Protein AF-A0AA35QCI2-F1 (afdb_monomer)

Sequence (112 aa):
MTPAYRLANSQMGTGMAARQKAAVRGHITGGILFPNIIIAVSNDVNSVVAETKLRLKGDVEPVFITLEENVKMALKSARQRCSNTDRLQNSALSEFERKLKTLKEDIEALEL

InterPro domains:
  IPR056024 Domain of unknown function DUF7605 [PF24564] (1-34)

Foldseek 3Di:
DDDLQVVLVPADDPCSVVVSCVSQVVCQDPNDSHVPVVVVVVVVVVVVVVVVVVVVCVVVVVVVVVVVVVVVVVVVVVVVVVVVVVVVVVVVVVVVVVVVVVVVVVVVVVVD

pLDDT: mean 85.39, std 9.61, range [51.44, 96.94]

Solvent-accessible surface area (backbone atoms only — not comparable to full-atom values): 6275 Å² total; per-residue (Å²): 136,81,56,45,69,58,62,22,68,68,50,70,69,91,65,26,70,61,52,28,49,61,52,37,50,89,44,46,53,98,88,31,70,51,55,69,59,53,52,50,52,52,51,53,52,52,48,53,51,51,51,52,52,53,49,51,48,65,63,48,52,58,53,53,53,53,49,51,52,50,51,53,51,50,54,53,52,52,53,51,50,53,54,50,52,52,51,52,51,52,52,53,51,54,53,48,53,51,51,52,51,52,52,50,53,54,50,61,63,70,77,110

Radius of gyration: 42.79 Å; Cα contacts (8 Å, |Δi|>4): 25; chains: 1; bounding box: 80×21×116 Å

Organism: NCBI:txid1926264

Structure (mmCIF, N/CA/C/O backbone):
data_AF-A0AA35QCI2-F1
#
_entry.id   AF-A0AA35QCI2-F1
#
loop_
_atom_site.group_PDB
_atom_site.id
_atom_site.type_symbol
_atom_site.label_atom_id
_atom_site.label_alt_id
_atom_site.label_comp_id
_atom_site.label_asym_id
_atom_site.label_entity_id
_atom_site.label_seq_id
_atom_site.pdbx_PDB_ins_code
_atom_site.Cartn_x
_atom_site.Cartn_y
_atom_site.Cartn_z
_atom_site.occupancy
_atom_site.B_iso_or_equiv
_atom_site.auth_seq_id
_atom_site.auth_comp_id
_atom_site.auth_asym_id
_atom_site.auth_atom_id
_atom_site.pdbx_PDB_model_num
ATOM 1 N N . MET A 1 1 ? 13.788 -1.834 -41.538 1.00 73.75 1 MET A N 1
ATOM 2 C CA . MET A 1 1 ? 14.878 -0.952 -41.062 1.00 73.75 1 MET A CA 1
ATOM 3 C C . MET A 1 1 ? 15.563 -1.629 -39.879 1.00 73.75 1 MET A C 1
ATOM 5 O O . MET A 1 1 ? 14.858 -2.046 -38.968 1.00 73.75 1 MET A O 1
ATOM 9 N N . THR A 1 2 ? 16.887 -1.809 -39.898 1.00 73.19 2 THR A N 1
ATOM 10 C CA . THR A 1 2 ? 17.619 -2.485 -38.807 1.00 73.19 2 THR A CA 1
ATOM 11 C C . THR A 1 2 ? 18.018 -1.469 -37.733 1.00 73.19 2 THR A C 1
ATOM 13 O O . THR A 1 2 ? 18.603 -0.446 -38.085 1.00 73.19 2 THR A O 1
ATOM 16 N N . PRO A 1 3 ? 17.739 -1.712 -36.438 1.00 77.94 3 PRO A N 1
ATOM 17 C CA . PRO A 1 3 ? 18.143 -0.800 -35.372 1.00 77.94 3 PRO A CA 1
ATOM 18 C C . PRO A 1 3 ? 19.663 -0.601 -35.312 1.00 77.94 3 PRO A C 1
ATOM 20 O O . PRO A 1 3 ? 20.420 -1.563 -35.455 1.00 77.94 3 PRO A O 1
ATOM 23 N N . ALA A 1 4 ? 20.112 0.623 -35.024 1.00 80.88 4 ALA A N 1
ATOM 24 C CA . ALA A 1 4 ? 21.535 0.973 -34.964 1.00 80.88 4 ALA A CA 1
ATOM 25 C C . ALA A 1 4 ? 22.347 0.099 -33.993 1.00 80.88 4 ALA A C 1
ATOM 27 O O . ALA A 1 4 ? 23.495 -0.233 -34.273 1.00 80.88 4 ALA A O 1
ATOM 28 N N . TYR A 1 5 ? 21.737 -0.356 -32.894 1.00 80.81 5 TYR A N 1
ATOM 29 C CA . TYR A 1 5 ? 22.380 -1.279 -31.955 1.00 80.81 5 TYR A CA 1
ATOM 30 C C . TYR A 1 5 ? 22.651 -2.656 -32.568 1.00 80.81 5 TYR A C 1
ATOM 32 O O . TYR A 1 5 ? 23.698 -3.242 -32.311 1.00 80.81 5 TYR A O 1
ATOM 40 N N . ARG A 1 6 ? 21.748 -3.162 -33.422 1.00 82.31 6 ARG A N 1
ATOM 41 C CA . ARG A 1 6 ? 21.969 -4.419 -34.150 1.00 82.31 6 ARG A CA 1
ATOM 42 C C . ARG A 1 6 ? 23.063 -4.249 -35.197 1.00 82.31 6 ARG A C 1
ATOM 44 O O . ARG A 1 6 ? 23.906 -5.127 -35.309 1.00 82.31 6 ARG A O 1
ATOM 51 N N . LEU A 1 7 ? 23.079 -3.113 -35.899 1.00 83.88 7 LEU A N 1
ATOM 52 C CA . LEU A 1 7 ? 24.119 -2.777 -36.882 1.00 83.88 7 LEU A CA 1
ATOM 53 C C . LEU A 1 7 ? 25.508 -2.629 -36.245 1.00 83.88 7 LEU A C 1
ATOM 55 O O . LEU A 1 7 ? 26.511 -3.024 -36.845 1.00 83.88 7 LEU A O 1
ATOM 59 N N . ALA A 1 8 ? 25.570 -2.086 -35.029 1.00 85.88 8 ALA A N 1
ATOM 60 C CA . ALA A 1 8 ? 26.785 -2.048 -34.228 1.00 85.88 8 ALA A CA 1
ATOM 61 C C . ALA A 1 8 ? 27.192 -3.462 -33.781 1.00 85.88 8 ALA A C 1
ATOM 63 O O . ALA A 1 8 ? 28.339 -3.862 -33.968 1.00 85.88 8 ALA A O 1
ATOM 64 N N . ASN A 1 9 ? 26.252 -4.256 -33.264 1.00 87.31 9 ASN A N 1
ATOM 65 C CA . ASN A 1 9 ? 26.530 -5.618 -32.806 1.00 87.31 9 ASN A CA 1
ATOM 66 C C . ASN A 1 9 ? 27.008 -6.554 -33.933 1.00 87.31 9 ASN A C 1
ATOM 68 O O . ASN A 1 9 ? 27.757 -7.487 -33.681 1.00 87.31 9 ASN A O 1
ATOM 72 N N . SER A 1 10 ? 26.616 -6.289 -35.182 1.00 88.94 10 SER A N 1
ATOM 73 C CA . SER A 1 10 ? 27.083 -7.040 -36.353 1.00 88.94 10 SER A CA 1
ATOM 74 C C . SER A 1 10 ? 28.479 -6.640 -36.858 1.00 88.94 10 SER A C 1
ATOM 76 O O . SER A 1 10 ? 28.959 -7.231 -37.820 1.00 88.94 10 SER A O 1
ATOM 78 N N . GLN A 1 11 ? 29.140 -5.635 -36.267 1.00 91.62 11 GLN A N 1
ATOM 79 C CA . GLN A 1 11 ? 30.513 -5.271 -36.641 1.00 91.62 11 GLN A CA 1
ATOM 80 C C . GLN A 1 11 ? 31.513 -6.299 -36.099 1.00 91.62 11 GLN A C 1
ATOM 82 O O . GLN A 1 11 ? 31.465 -6.640 -34.923 1.00 91.62 11 GLN A O 1
ATOM 87 N N . MET A 1 12 ? 32.466 -6.729 -36.928 1.00 91.12 12 MET A N 1
ATOM 88 C CA . MET A 1 12 ? 33.533 -7.666 -36.544 1.00 91.12 12 MET A CA 1
ATOM 89 C C . MET A 1 12 ? 34.905 -7.203 -37.060 1.00 91.12 12 MET A C 1
ATOM 91 O O . MET A 1 12 ? 34.986 -6.307 -37.905 1.00 91.12 12 MET A O 1
ATOM 95 N N . GLY A 1 13 ? 35.986 -7.801 -36.547 1.00 92.31 13 GLY A N 1
ATOM 96 C CA . GLY A 1 13 ? 37.371 -7.570 -36.987 1.00 92.31 13 GLY A CA 1
ATOM 97 C C . GLY A 1 13 ? 38.067 -6.348 -36.368 1.00 92.31 13 GLY A C 1
ATOM 98 O O . GLY A 1 13 ? 37.542 -5.670 -35.485 1.00 92.31 13 GLY A O 1
ATOM 99 N N . THR A 1 14 ? 39.276 -6.036 -36.836 1.00 91.50 14 THR A N 1
ATOM 100 C CA . THR A 1 14 ? 40.102 -4.940 -36.297 1.00 91.50 14 THR A CA 1
ATOM 101 C C . THR A 1 14 ? 39.402 -3.587 -36.452 1.00 91.50 14 THR A C 1
ATOM 103 O O . THR A 1 14 ? 38.816 -3.292 -37.498 1.00 91.50 14 THR A O 1
ATOM 106 N N . GLY A 1 15 ? 39.417 -2.758 -35.405 1.00 89.12 15 GLY A N 1
ATOM 107 C CA . GLY A 1 15 ? 38.701 -1.474 -35.386 1.00 89.12 15 GLY A CA 1
ATOM 108 C C . GLY A 1 15 ? 37.188 -1.581 -35.140 1.00 89.12 15 GLY A C 1
ATOM 109 O O . GLY A 1 15 ? 36.478 -0.586 -35.291 1.00 89.12 15 GLY A O 1
ATOM 110 N N . MET A 1 16 ? 36.686 -2.756 -34.737 1.00 92.31 16 MET A N 1
ATOM 111 C CA . MET A 1 16 ? 35.277 -2.995 -34.394 1.00 92.31 16 MET A CA 1
ATOM 112 C C . MET A 1 16 ? 34.714 -1.944 -33.431 1.00 92.31 16 MET A C 1
ATOM 114 O O . MET A 1 16 ? 33.668 -1.372 -33.715 1.00 92.31 16 MET A O 1
ATOM 118 N N . ALA A 1 17 ? 35.419 -1.637 -32.338 1.00 87.19 17 ALA A N 1
ATOM 119 C CA . ALA A 1 17 ? 34.938 -0.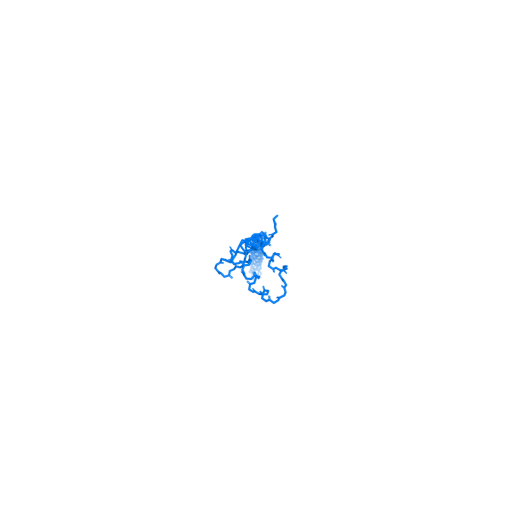693 -31.328 1.00 87.19 17 ALA A CA 1
ATOM 120 C C . ALA A 1 17 ? 34.686 0.717 -31.902 1.00 87.19 17 ALA A C 1
ATOM 122 O O . ALA A 1 17 ? 33.691 1.361 -31.572 1.00 87.19 17 ALA A O 1
ATOM 123 N N . ALA A 1 18 ? 35.548 1.186 -32.812 1.00 88.81 18 ALA A N 1
ATOM 124 C CA . ALA A 1 18 ? 35.375 2.478 -33.474 1.00 88.81 18 ALA A CA 1
ATOM 125 C C . ALA A 1 18 ? 34.159 2.473 -34.416 1.00 88.81 18 ALA A C 1
ATOM 127 O O . ALA A 1 18 ? 33.376 3.422 -34.409 1.00 88.81 18 ALA A O 1
ATOM 128 N N . ARG A 1 19 ? 33.955 1.382 -35.171 1.00 88.06 19 ARG A N 1
ATOM 129 C CA . ARG A 1 19 ? 32.789 1.210 -36.056 1.00 88.06 19 ARG A CA 1
ATOM 130 C C . ARG A 1 19 ? 31.481 1.081 -35.276 1.00 88.06 19 ARG A C 1
ATOM 132 O O . ARG A 1 19 ? 30.497 1.720 -35.633 1.00 88.06 19 ARG A O 1
ATOM 139 N N . GLN A 1 20 ? 31.487 0.326 -34.180 1.00 88.19 20 GLN A N 1
ATOM 140 C CA . GLN A 1 20 ? 30.366 0.217 -33.245 1.00 88.19 20 GLN A CA 1
ATOM 141 C C . GLN A 1 20 ? 29.984 1.583 -32.687 1.00 88.19 20 GLN A C 1
ATOM 143 O O . GLN A 1 20 ? 28.824 1.977 -32.772 1.00 88.19 20 GLN A O 1
ATOM 148 N N . LYS A 1 21 ? 30.971 2.338 -32.191 1.00 85.19 21 LYS A N 1
ATOM 149 C CA . LYS A 1 21 ? 30.770 3.685 -31.652 1.00 85.19 21 LYS A CA 1
ATOM 150 C C . LYS A 1 21 ? 30.250 4.655 -32.712 1.00 85.19 21 LYS A C 1
ATOM 152 O O . LYS A 1 21 ? 29.377 5.458 -32.405 1.00 85.19 21 LYS A O 1
ATOM 157 N N . ALA A 1 22 ? 30.742 4.574 -33.948 1.00 83.88 22 ALA A N 1
ATOM 158 C CA . ALA A 1 22 ? 30.259 5.391 -35.058 1.00 83.88 22 ALA A CA 1
ATOM 159 C C . ALA A 1 22 ? 28.799 5.071 -35.422 1.00 83.88 22 ALA A C 1
ATOM 161 O O . ALA A 1 22 ? 28.004 5.994 -35.579 1.00 83.88 22 ALA A O 1
ATOM 162 N N . ALA A 1 23 ? 28.433 3.785 -35.472 1.00 83.25 23 ALA A N 1
ATOM 163 C CA . ALA A 1 23 ? 27.078 3.333 -35.793 1.00 83.25 23 ALA A CA 1
ATOM 164 C C . ALA A 1 23 ? 26.024 3.814 -34.781 1.00 83.25 23 ALA A C 1
ATOM 166 O O . ALA A 1 23 ? 24.876 4.050 -35.147 1.00 83.25 23 ALA A O 1
ATOM 167 N N . VAL A 1 24 ? 26.410 3.992 -33.516 1.00 81.12 24 VAL A N 1
ATOM 168 C CA . VAL A 1 24 ? 25.501 4.429 -32.445 1.00 81.12 24 VAL A CA 1
ATOM 169 C C . VAL A 1 24 ? 25.650 5.902 -32.059 1.00 81.12 24 VAL A C 1
ATOM 171 O O . VAL A 1 24 ? 24.860 6.397 -31.261 1.00 81.12 24 VAL A O 1
ATOM 174 N N . ARG A 1 25 ? 26.623 6.632 -32.624 1.00 78.38 25 ARG A N 1
ATOM 175 C CA . ARG A 1 25 ? 26.961 8.013 -32.226 1.00 78.38 25 ARG A CA 1
ATOM 176 C C . ARG A 1 25 ? 25.773 8.974 -32.311 1.00 78.38 25 ARG A C 1
ATOM 178 O O . ARG A 1 25 ? 25.631 9.817 -31.436 1.00 78.38 25 ARG A O 1
ATOM 185 N N . GLY A 1 26 ? 24.919 8.826 -33.326 1.00 73.56 26 GLY A N 1
ATOM 186 C CA . GLY A 1 26 ? 23.705 9.638 -33.505 1.00 73.56 26 GLY A CA 1
ATOM 187 C C . GLY A 1 26 ? 22.541 9.267 -32.577 1.00 73.56 26 GLY A C 1
ATOM 188 O O . GLY A 1 26 ? 21.542 9.973 -32.547 1.00 73.56 26 GLY A O 1
ATOM 189 N N . HIS A 1 27 ? 22.668 8.174 -31.821 1.00 72.44 27 HIS A N 1
ATOM 190 C CA . HIS A 1 27 ? 21.666 7.693 -30.867 1.00 72.44 27 HIS A CA 1
ATOM 191 C C . HIS A 1 27 ? 22.076 7.921 -29.406 1.00 72.44 27 HIS A C 1
ATOM 193 O O . HIS A 1 27 ? 21.276 7.679 -28.506 1.00 72.44 27 HIS A O 1
ATOM 199 N N . ILE A 1 28 ? 23.297 8.415 -29.167 1.00 72.94 28 ILE A N 1
ATOM 200 C CA . ILE A 1 28 ? 23.756 8.805 -27.835 1.00 72.94 28 ILE A CA 1
ATOM 201 C C . ILE A 1 28 ? 23.277 10.227 -27.544 1.00 72.94 28 ILE A C 1
ATOM 203 O O . ILE A 1 28 ? 23.720 11.180 -28.183 1.00 72.94 28 ILE A O 1
ATOM 207 N N . THR A 1 29 ? 22.422 10.389 -26.539 1.00 71.56 29 THR A N 1
ATOM 208 C CA . THR A 1 29 ? 22.001 11.704 -26.033 1.00 71.56 29 THR A CA 1
ATOM 209 C C . THR A 1 29 ? 22.314 11.778 -24.545 1.00 71.56 29 THR A C 1
ATOM 211 O O . THR A 1 29 ? 21.934 10.887 -23.792 1.00 71.56 29 THR A O 1
ATOM 214 N N . GLY A 1 30 ? 23.066 12.796 -24.111 1.00 65.69 30 GLY A N 1
ATOM 215 C CA . GLY A 1 30 ? 23.421 12.964 -22.693 1.00 65.69 30 GLY A CA 1
ATOM 216 C C . GLY A 1 30 ? 24.206 11.791 -22.081 1.00 65.69 30 GLY A C 1
ATOM 217 O O . GLY A 1 30 ? 24.084 11.537 -20.891 1.00 65.69 30 GLY A O 1
ATOM 218 N N . GLY A 1 31 ? 24.969 11.040 -22.887 1.00 71.38 31 GLY A N 1
ATOM 219 C CA . GLY A 1 31 ? 25.705 9.845 -22.443 1.00 71.38 31 GLY A CA 1
ATOM 220 C C . GLY A 1 31 ? 24.897 8.540 -22.465 1.00 71.38 31 GLY A C 1
ATOM 221 O O . GLY A 1 31 ? 25.450 7.479 -22.188 1.00 71.38 31 GLY A O 1
ATOM 222 N N . ILE A 1 32 ? 23.619 8.591 -22.850 1.00 70.81 32 ILE A N 1
ATOM 223 C CA . ILE A 1 32 ? 22.717 7.438 -22.887 1.00 70.81 32 ILE A CA 1
ATOM 224 C C . ILE A 1 32 ? 22.527 6.973 -24.330 1.00 70.81 32 ILE A C 1
ATOM 226 O O . ILE A 1 32 ? 22.120 7.750 -25.186 1.00 70.81 32 ILE A O 1
ATOM 230 N N . LEU A 1 33 ? 22.785 5.687 -24.581 1.00 71.56 33 LEU A N 1
ATOM 231 C CA . LEU A 1 33 ? 22.754 5.062 -25.909 1.00 71.56 33 LEU A CA 1
ATOM 232 C C . LEU A 1 33 ? 21.335 4.886 -26.486 1.00 71.56 33 LEU A C 1
ATOM 234 O O . LEU A 1 33 ? 21.185 4.794 -27.701 1.00 71.56 33 LEU A O 1
ATOM 238 N N . PHE A 1 34 ? 20.308 4.839 -25.624 1.00 73.00 34 PHE A N 1
ATOM 239 C CA . PHE A 1 34 ? 18.895 4.659 -25.994 1.00 73.00 34 PHE A CA 1
ATOM 240 C C . PHE A 1 34 ? 17.952 5.421 -25.045 1.00 73.00 34 PHE A C 1
ATOM 242 O O . PHE A 1 34 ? 17.247 4.801 -24.244 1.00 73.00 34 PHE A O 1
ATOM 249 N N . PRO A 1 35 ? 17.914 6.761 -25.110 1.00 72.50 35 PRO A N 1
ATOM 250 C CA . PRO A 1 35 ? 17.125 7.577 -24.184 1.00 72.50 35 PRO A CA 1
ATOM 251 C C . PRO A 1 35 ? 15.639 7.193 -24.181 1.00 72.50 35 PRO A C 1
ATOM 253 O O . PRO A 1 35 ? 15.046 7.064 -23.117 1.00 72.50 35 PRO A O 1
ATOM 256 N N . ASN A 1 36 ? 15.061 6.889 -25.346 1.00 79.38 36 ASN A N 1
ATOM 257 C CA . ASN A 1 36 ? 13.648 6.510 -25.458 1.00 79.38 36 ASN A CA 1
ATOM 258 C C . ASN A 1 36 ? 13.317 5.197 -24.735 1.00 79.38 36 ASN A C 1
ATOM 260 O O . ASN A 1 36 ? 12.240 5.076 -24.162 1.00 79.38 36 ASN A O 1
ATOM 264 N N . ILE A 1 37 ? 14.239 4.225 -24.740 1.00 79.50 37 ILE A N 1
ATOM 265 C CA . ILE A 1 37 ? 14.038 2.947 -24.042 1.00 79.50 37 ILE A CA 1
ATOM 266 C C . ILE A 1 37 ? 14.100 3.176 -22.534 1.00 79.50 37 ILE A C 1
ATOM 268 O O . ILE A 1 37 ? 13.2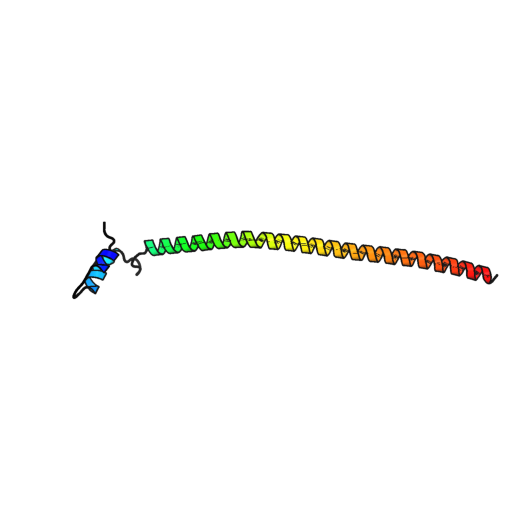51 2.674 -21.810 1.00 79.50 37 ILE A O 1
ATOM 272 N N . ILE A 1 38 ? 15.063 3.972 -22.060 1.00 83.38 38 ILE A N 1
ATOM 273 C CA . ILE A 1 38 ? 15.173 4.292 -20.631 1.00 83.38 38 ILE A CA 1
ATOM 274 C C . ILE A 1 38 ? 13.939 5.054 -20.145 1.00 83.38 38 ILE A C 1
ATOM 276 O O . ILE A 1 38 ? 13.415 4.743 -19.080 1.00 83.38 38 ILE A O 1
ATOM 280 N N . ILE A 1 39 ? 13.446 6.014 -20.930 1.00 84.06 39 ILE A N 1
ATOM 281 C CA . ILE A 1 39 ? 12.223 6.757 -20.606 1.00 84.06 39 ILE A CA 1
ATOM 282 C C . ILE A 1 39 ? 11.019 5.812 -20.542 1.00 84.06 39 ILE A C 1
ATOM 284 O O . ILE A 1 39 ? 10.268 5.873 -19.575 1.00 84.06 39 ILE A O 1
ATOM 288 N N . ALA A 1 40 ? 10.857 4.918 -21.522 1.00 85.50 40 ALA A N 1
ATOM 289 C CA . ALA A 1 40 ? 9.766 3.944 -21.525 1.00 85.50 40 ALA A CA 1
ATOM 290 C C . ALA A 1 40 ? 9.819 3.026 -20.295 1.00 85.50 40 ALA A C 1
ATOM 292 O O . ALA A 1 40 ? 8.837 2.923 -19.571 1.00 85.50 40 ALA A O 1
ATOM 293 N N . VAL A 1 41 ? 10.989 2.454 -19.993 1.00 87.06 41 VAL A N 1
ATOM 294 C CA . VAL A 1 41 ? 11.183 1.606 -18.807 1.00 87.06 41 VAL A CA 1
ATOM 295 C C . VAL A 1 41 ? 10.898 2.380 -17.519 1.00 87.06 41 VAL A C 1
ATOM 297 O O . VAL A 1 41 ? 10.230 1.866 -16.630 1.00 87.06 41 VAL A O 1
ATOM 300 N N . SER A 1 42 ? 11.369 3.624 -17.410 1.00 90.56 42 SER A N 1
ATOM 301 C CA . SER A 1 42 ? 11.105 4.476 -16.245 1.00 90.56 42 SER A CA 1
ATOM 302 C C . SER A 1 42 ? 9.609 4.746 -16.067 1.00 90.56 42 SER A C 1
ATOM 304 O O . SER A 1 42 ? 9.083 4.635 -14.961 1.00 90.56 42 SER A O 1
ATOM 306 N N . ASN A 1 43 ? 8.903 5.051 -17.156 1.00 92.88 43 ASN A N 1
ATOM 307 C CA . ASN A 1 43 ? 7.461 5.280 -17.132 1.00 92.88 43 ASN A CA 1
ATOM 308 C C . ASN A 1 43 ? 6.694 4.020 -16.717 1.00 92.88 43 ASN A C 1
ATOM 310 O O . ASN A 1 43 ? 5.816 4.113 -15.861 1.00 92.88 43 ASN A O 1
ATOM 314 N N . ASP A 1 44 ? 7.060 2.857 -17.256 1.00 94.38 44 ASP A N 1
ATOM 315 C CA . ASP A 1 44 ? 6.444 1.578 -16.898 1.00 94.38 44 ASP A CA 1
ATOM 316 C C . ASP A 1 44 ? 6.654 1.264 -15.413 1.00 94.38 44 ASP A C 1
ATOM 318 O O . ASP A 1 44 ? 5.703 0.950 -14.697 1.00 94.38 44 ASP A O 1
ATOM 322 N N . VAL A 1 45 ? 7.883 1.432 -14.911 1.00 94.06 45 VAL A N 1
ATOM 323 C CA . VAL A 1 45 ? 8.209 1.243 -13.489 1.00 94.06 45 VAL A CA 1
ATOM 324 C C . VAL A 1 45 ? 7.380 2.182 -12.616 1.00 94.06 45 VAL A C 1
ATOM 326 O O . VAL A 1 45 ? 6.768 1.740 -11.644 1.00 94.06 45 VAL A O 1
ATOM 329 N N . ASN A 1 46 ? 7.315 3.466 -12.968 1.00 95.94 46 ASN A N 1
ATOM 330 C CA . ASN A 1 46 ? 6.528 4.444 -12.221 1.00 95.94 46 ASN A CA 1
ATOM 331 C C . ASN A 1 46 ? 5.033 4.098 -12.226 1.00 95.94 46 ASN A C 1
ATOM 333 O O . ASN A 1 46 ? 4.376 4.248 -11.195 1.00 95.94 46 ASN A O 1
ATOM 337 N N . SER A 1 47 ? 4.503 3.597 -13.346 1.00 95.69 47 SER A N 1
ATOM 338 C CA . SER A 1 47 ? 3.111 3.152 -13.435 1.00 95.69 47 SER A CA 1
ATOM 339 C C . SER A 1 47 ? 2.843 1.968 -12.512 1.00 95.69 47 SER A C 1
ATOM 341 O O . SER A 1 47 ? 1.883 1.997 -11.745 1.00 95.69 47 SER A O 1
ATOM 343 N N . VAL A 1 48 ? 3.715 0.955 -12.523 1.00 96.44 48 VAL A N 1
ATOM 344 C CA . VAL A 1 48 ? 3.577 -0.225 -11.655 1.00 96.44 48 VAL A CA 1
ATOM 345 C C . VAL A 1 48 ? 3.658 0.172 -10.182 1.00 96.44 48 VAL A C 1
ATOM 347 O O . VAL A 1 48 ? 2.878 -0.308 -9.359 1.00 96.44 48 VAL A O 1
ATOM 350 N N . VAL A 1 49 ? 4.567 1.083 -9.828 1.00 96.62 49 VAL A N 1
ATOM 351 C CA . VAL A 1 49 ? 4.682 1.609 -8.461 1.00 96.62 49 VAL A CA 1
ATOM 352 C C . VAL A 1 49 ? 3.407 2.347 -8.049 1.00 96.62 49 VAL A C 1
ATOM 354 O O . VAL A 1 49 ? 2.910 2.136 -6.940 1.00 96.62 49 VAL A O 1
ATOM 357 N N . ALA A 1 50 ? 2.854 3.187 -8.926 1.00 95.81 50 ALA A N 1
ATOM 358 C CA . ALA A 1 50 ? 1.620 3.918 -8.657 1.00 95.81 50 ALA A CA 1
ATOM 359 C C . ALA A 1 50 ? 0.424 2.972 -8.462 1.00 95.81 50 ALA A C 1
ATOM 361 O O . ALA A 1 50 ? -0.320 3.120 -7.491 1.00 95.81 50 ALA A O 1
ATOM 362 N N . GLU A 1 51 ? 0.278 1.972 -9.330 1.00 96.94 51 GLU A N 1
ATOM 363 C CA . GLU A 1 51 ? -0.767 0.951 -9.234 1.00 96.94 51 GLU A CA 1
ATOM 364 C C . GLU A 1 51 ? -0.640 0.139 -7.940 1.00 96.94 51 GLU A C 1
ATOM 366 O O . GLU A 1 51 ? -1.608 -0.017 -7.194 1.00 96.94 51 GLU A O 1
ATOM 371 N N . THR A 1 52 ? 0.576 -0.304 -7.613 1.00 96.19 52 THR A N 1
ATOM 372 C CA . THR A 1 52 ? 0.848 -1.069 -6.390 1.00 96.19 52 THR A CA 1
ATOM 373 C C . THR A 1 52 ? 0.527 -0.246 -5.146 1.00 96.19 52 THR A C 1
ATOM 375 O O . THR A 1 52 ? -0.079 -0.753 -4.204 1.00 96.19 52 THR A O 1
ATOM 378 N N . LYS A 1 53 ? 0.879 1.045 -5.142 1.00 94.88 53 LYS A N 1
ATOM 379 C CA . LYS A 1 53 ? 0.552 1.959 -4.043 1.00 94.88 53 LYS A CA 1
ATOM 380 C C . LYS A 1 53 ? -0.957 2.147 -3.895 1.00 94.88 53 LYS A C 1
ATOM 382 O O . LYS A 1 53 ? -1.454 2.157 -2.770 1.00 94.88 53 LYS A O 1
ATOM 387 N N . LEU A 1 54 ? -1.678 2.303 -5.005 1.00 96.00 54 LEU A N 1
ATOM 388 C CA . LEU A 1 54 ? -3.132 2.452 -4.991 1.00 96.00 54 LEU A CA 1
ATOM 389 C C . LEU A 1 54 ? -3.804 1.195 -4.437 1.00 96.00 54 LEU A C 1
ATOM 391 O O . LEU A 1 54 ? -4.667 1.296 -3.568 1.00 96.00 54 LEU A O 1
ATOM 395 N N . ARG A 1 55 ? -3.362 0.021 -4.889 1.00 96.38 55 ARG A N 1
ATOM 396 C CA . ARG A 1 55 ? -3.855 -1.268 -4.408 1.00 96.38 55 ARG A CA 1
ATOM 397 C C . ARG A 1 55 ? -3.561 -1.469 -2.925 1.00 96.38 55 ARG A C 1
ATOM 399 O O . ARG A 1 55 ? -4.473 -1.774 -2.172 1.00 96.38 55 ARG A O 1
ATOM 406 N N . LEU A 1 56 ? -2.331 -1.197 -2.486 1.00 96.12 56 LEU A N 1
ATOM 407 C CA . LEU A 1 56 ? -1.965 -1.282 -1.072 1.00 96.12 56 LEU A CA 1
ATOM 408 C C . LEU A 1 56 ? -2.839 -0.366 -0.210 1.00 96.12 56 LEU A C 1
ATOM 410 O O . LEU A 1 56 ? -3.292 -0.773 0.853 1.00 96.12 56 LEU A O 1
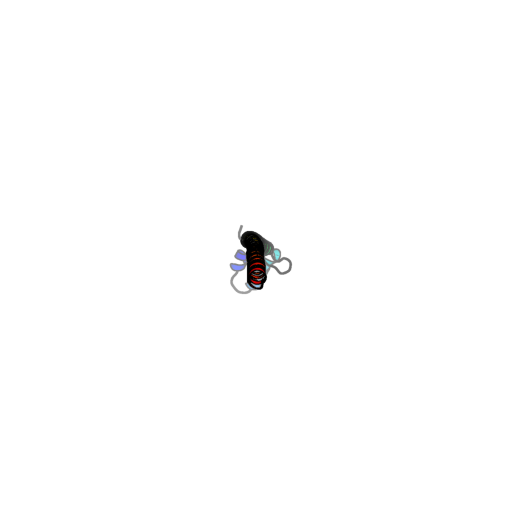ATOM 414 N N . LYS A 1 57 ? -3.111 0.860 -0.673 1.00 94.88 57 LYS A N 1
ATOM 415 C CA . LYS A 1 57 ? -4.033 1.764 0.019 1.00 94.88 57 LYS A CA 1
ATOM 416 C C . LYS A 1 57 ? -5.445 1.172 0.088 1.00 94.88 57 LYS A C 1
ATOM 418 O O . LYS A 1 57 ? -6.044 1.181 1.157 1.00 94.88 57 LYS A O 1
ATOM 423 N N . GLY A 1 58 ? -5.943 0.634 -1.025 1.00 94.62 58 GLY A N 1
ATOM 424 C CA . GLY A 1 58 ? -7.247 -0.026 -1.096 1.00 94.62 58 GLY A CA 1
ATOM 425 C C . GLY A 1 58 ? -7.375 -1.242 -0.177 1.00 94.62 58 GLY A C 1
ATOM 426 O O . GLY A 1 58 ? -8.449 -1.460 0.368 1.00 94.62 58 GLY A O 1
ATOM 427 N N . ASP A 1 59 ? -6.290 -1.981 0.046 1.00 94.62 59 ASP A N 1
ATOM 428 C CA . ASP A 1 59 ? -6.277 -3.157 0.922 1.00 94.62 59 ASP A CA 1
ATOM 429 C C . ASP A 1 59 ? -6.155 -2.768 2.409 1.00 94.62 59 ASP A C 1
ATOM 431 O O . ASP A 1 59 ? -6.756 -3.396 3.279 1.00 94.62 59 ASP A O 1
ATOM 435 N N . VAL A 1 60 ? -5.383 -1.721 2.719 1.00 95.50 60 VAL A N 1
ATOM 436 C CA . VAL A 1 60 ? -5.053 -1.325 4.098 1.00 95.50 60 VAL A CA 1
ATOM 437 C C . VAL A 1 60 ? -6.121 -0.422 4.724 1.00 95.50 60 VAL A C 1
ATOM 439 O O . VAL A 1 60 ? -6.443 -0.572 5.902 1.00 95.50 60 VAL A O 1
ATOM 442 N N . GLU A 1 61 ? -6.694 0.508 3.963 1.00 95.75 61 GLU A N 1
ATOM 443 C CA . GLU A 1 61 ? -7.669 1.479 4.480 1.00 95.75 61 GLU A CA 1
ATOM 444 C C . GLU A 1 61 ? -8.933 0.820 5.076 1.00 95.75 61 GLU A C 1
ATOM 446 O O . GLU A 1 61 ? -9.305 1.170 6.200 1.00 95.75 61 GLU A O 1
ATOM 451 N N . PRO A 1 62 ? -9.554 -0.196 4.443 1.00 95.06 62 PRO A N 1
ATOM 452 C CA . PRO A 1 62 ? -10.710 -0.887 5.018 1.00 95.06 62 PRO A CA 1
ATOM 453 C C . PRO A 1 62 ? -10.389 -1.605 6.331 1.00 95.06 62 PRO A C 1
ATOM 455 O O . PRO A 1 62 ? -11.235 -1.674 7.225 1.00 95.06 62 PRO A O 1
ATOM 458 N N . VAL A 1 63 ? -9.162 -2.121 6.474 1.00 95.56 63 VAL A N 1
ATOM 459 C CA . VAL A 1 63 ? -8.709 -2.774 7.709 1.00 95.56 63 VAL A CA 1
ATOM 460 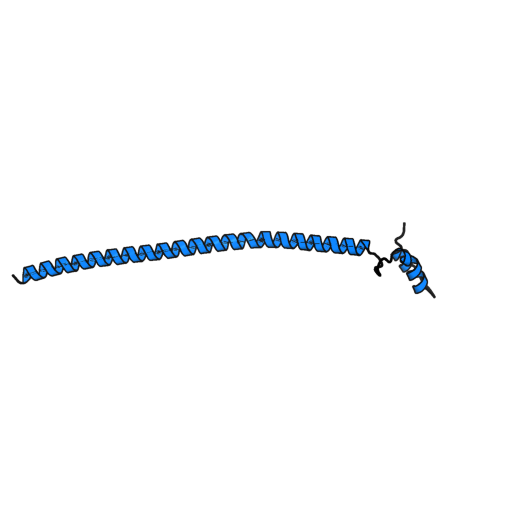C C . VAL A 1 63 ? -8.642 -1.761 8.848 1.00 95.56 63 VAL A C 1
ATOM 462 O O . VAL A 1 63 ? -9.128 -2.047 9.942 1.00 95.56 63 VAL A O 1
ATOM 465 N N . PHE A 1 64 ? -8.107 -0.563 8.594 1.00 94.31 64 PHE A N 1
ATOM 466 C CA . PHE A 1 64 ? -8.083 0.510 9.592 1.00 94.31 64 PHE A CA 1
ATOM 467 C C . PHE A 1 64 ? -9.487 0.974 9.984 1.00 94.31 64 PHE A C 1
ATOM 469 O O . PHE A 1 64 ? -9.752 1.111 11.178 1.00 94.31 64 PHE A O 1
ATOM 476 N N . ILE A 1 65 ? -10.396 1.141 9.018 1.00 94.50 65 ILE A N 1
ATOM 477 C CA . ILE A 1 65 ? -11.798 1.504 9.288 1.00 94.50 65 ILE A CA 1
ATOM 478 C C . ILE A 1 65 ? -12.457 0.448 10.184 1.00 94.50 65 ILE A C 1
ATOM 480 O O . ILE A 1 65 ? -13.022 0.772 11.228 1.00 94.50 65 ILE A O 1
ATOM 484 N N . THR A 1 66 ? -12.312 -0.829 9.827 1.00 94.12 66 THR A N 1
ATOM 485 C CA . THR A 1 66 ? -12.885 -1.944 10.595 1.00 94.12 66 THR A CA 1
ATOM 486 C C . THR A 1 66 ? -12.306 -2.005 12.010 1.00 94.12 66 THR A C 1
ATOM 488 O O . THR A 1 66 ? -13.023 -2.247 12.981 1.00 94.12 66 THR A O 1
ATOM 491 N N . LEU A 1 67 ? -10.999 -1.770 12.157 1.00 95.25 67 LEU A N 1
ATOM 492 C CA . LEU A 1 67 ? -10.342 -1.732 13.460 1.00 95.25 67 LEU A CA 1
ATOM 493 C C . LEU A 1 67 ? -10.871 -0.577 14.319 1.00 95.25 67 LEU A C 1
ATOM 495 O O . LEU A 1 67 ? -11.163 -0.778 15.497 1.00 95.25 67 LEU A O 1
ATOM 499 N N . GLU A 1 68 ? -11.032 0.612 13.739 1.00 95.38 68 GLU A N 1
ATOM 500 C CA . GLU A 1 68 ? -11.568 1.782 14.435 1.00 95.38 68 GLU A CA 1
ATOM 501 C C . GLU A 1 68 ? -13.002 1.539 14.923 1.00 95.38 68 GLU A C 1
ATOM 503 O O . GLU A 1 68 ? -13.326 1.818 16.081 1.00 95.38 68 GLU A O 1
ATOM 508 N N . GLU A 1 69 ? -13.856 0.971 14.073 1.00 94.88 69 GLU A N 1
ATOM 509 C CA . GLU A 1 69 ? -15.227 0.606 14.432 1.00 94.88 69 GLU A CA 1
ATOM 510 C C . GLU A 1 69 ? -15.263 -0.434 15.553 1.00 94.88 69 GLU A C 1
ATOM 512 O O . GLU A 1 69 ? -15.988 -0.260 16.536 1.00 94.88 69 GLU A O 1
ATOM 517 N N . ASN A 1 70 ? -14.429 -1.470 15.467 1.00 94.06 70 ASN A N 1
ATOM 518 C CA . ASN A 1 70 ? -14.319 -2.489 16.507 1.00 94.06 70 ASN A CA 1
ATOM 519 C C . ASN A 1 70 ? -13.862 -1.902 17.844 1.00 94.06 70 ASN A C 1
ATOM 521 O O . ASN A 1 70 ? -14.442 -2.223 18.883 1.00 94.06 70 ASN A O 1
ATOM 525 N N . VAL A 1 71 ? -12.876 -1.002 17.840 1.00 94.44 71 VAL A N 1
ATOM 526 C CA . VAL A 1 71 ? -12.420 -0.311 19.054 1.00 94.44 71 VAL A CA 1
ATOM 527 C C . VAL A 1 71 ? -13.534 0.567 19.628 1.00 94.44 71 VAL A C 1
ATOM 529 O O . VAL A 1 71 ? -13.801 0.509 20.830 1.00 94.44 71 VAL A O 1
ATOM 532 N N . LYS A 1 72 ? -14.249 1.330 18.791 1.00 94.75 72 LYS A N 1
ATOM 533 C CA . LYS A 1 72 ? -15.405 2.136 19.224 1.00 94.75 72 LYS A CA 1
ATOM 534 C C . LYS A 1 72 ? -16.501 1.267 19.843 1.00 94.75 72 LYS A C 1
ATOM 536 O O . LYS A 1 72 ? -17.025 1.608 20.908 1.00 94.75 72 LYS A O 1
ATOM 541 N N . MET A 1 73 ? -16.833 0.137 19.218 1.00 92.00 73 MET A N 1
ATOM 542 C CA . MET A 1 73 ? -17.813 -0.817 19.742 1.00 92.00 73 MET A CA 1
ATOM 543 C C . MET A 1 73 ? -17.352 -1.432 21.067 1.00 92.00 73 MET A C 1
ATOM 545 O O . MET A 1 73 ? -18.124 -1.466 22.029 1.00 92.00 73 MET A O 1
ATOM 549 N N . ALA A 1 74 ? -16.088 -1.848 21.159 1.00 92.19 74 ALA A N 1
ATOM 550 C CA . ALA A 1 74 ? -15.509 -2.402 22.377 1.00 92.19 74 ALA A CA 1
ATOM 551 C C . ALA A 1 74 ? -15.566 -1.392 23.533 1.00 92.19 74 ALA A C 1
ATOM 553 O O . ALA A 1 74 ? -16.053 -1.733 24.613 1.00 92.19 74 ALA A O 1
ATOM 554 N N . LEU A 1 75 ? -15.181 -0.135 23.297 1.00 91.12 75 LEU A N 1
ATOM 555 C CA . LEU A 1 75 ? -15.257 0.940 24.292 1.00 91.12 75 LEU A CA 1
ATOM 556 C C . LEU A 1 75 ? -16.696 1.214 24.740 1.00 91.12 75 LEU A C 1
ATOM 558 O O . LEU A 1 75 ? -16.965 1.318 25.940 1.00 91.12 75 LEU A O 1
ATOM 562 N N . LYS A 1 76 ? -17.645 1.277 23.799 1.00 90.19 76 LYS A N 1
ATOM 563 C CA . LYS A 1 76 ? -19.068 1.459 24.119 1.00 90.19 76 LYS A CA 1
ATOM 564 C C . LYS A 1 76 ? -19.596 0.308 24.980 1.00 90.19 76 LYS A C 1
ATOM 566 O O . LYS A 1 76 ? -20.264 0.555 25.984 1.00 90.19 76 LYS A O 1
ATOM 571 N N . SER A 1 77 ? -19.243 -0.931 24.634 1.00 86.56 77 SER A N 1
ATOM 572 C CA . SER A 1 77 ? -19.641 -2.126 25.387 1.00 86.56 77 SER A CA 1
ATOM 573 C C . SER A 1 77 ? -19.023 -2.176 26.791 1.00 86.56 77 SER A C 1
ATOM 575 O O . SER A 1 77 ? -19.673 -2.610 27.740 1.00 86.56 77 SER A O 1
ATOM 577 N N . ALA A 1 78 ? -17.776 -1.720 26.951 1.00 82.12 78 ALA A N 1
ATOM 578 C CA . ALA A 1 78 ? -17.103 -1.651 28.245 1.00 82.12 78 ALA A CA 1
ATOM 579 C C . ALA A 1 78 ? -17.781 -0.618 29.155 1.00 82.12 78 ALA A C 1
ATOM 581 O O . ALA A 1 78 ? -18.086 -0.912 30.310 1.00 82.12 78 ALA A O 1
ATOM 582 N N . ARG A 1 79 ? -18.122 0.555 28.607 1.00 77.88 79 ARG A N 1
ATOM 583 C CA . ARG A 1 79 ? -18.844 1.601 29.341 1.00 77.88 79 ARG A CA 1
ATOM 584 C C . ARG A 1 79 ? -20.239 1.149 29.778 1.00 77.88 79 ARG A C 1
ATOM 586 O O . ARG A 1 79 ? -20.635 1.407 30.912 1.00 77.88 79 ARG A O 1
ATOM 593 N N . GLN A 1 80 ? -20.970 0.453 28.905 1.00 77.12 80 GLN A N 1
ATOM 594 C CA . GLN A 1 80 ? -22.283 -0.106 29.247 1.00 77.12 80 GLN A CA 1
ATOM 595 C C . GLN A 1 80 ? -22.185 -1.159 30.354 1.00 77.12 80 GLN A C 1
ATOM 597 O O . GLN A 1 80 ? -22.984 -1.124 31.291 1.00 77.12 80 GLN A O 1
ATOM 602 N N . ARG A 1 81 ? -21.182 -2.046 30.293 1.00 70.12 81 ARG A N 1
ATOM 603 C CA . ARG A 1 81 ? -20.932 -3.037 31.348 1.00 70.12 81 ARG A CA 1
ATOM 604 C C . ARG A 1 81 ? -20.690 -2.381 32.705 1.00 70.12 81 ARG A C 1
ATOM 606 O O . ARG A 1 81 ? -21.421 -2.722 33.625 1.00 70.12 81 ARG A O 1
ATOM 613 N N . CYS A 1 82 ? -19.786 -1.399 32.803 1.00 66.81 82 CYS A N 1
ATOM 614 C CA . CYS A 1 82 ? -19.553 -0.661 34.053 1.00 66.81 82 CYS A CA 1
ATOM 615 C C . CYS A 1 82 ? -20.839 -0.035 34.604 1.00 66.81 82 CYS A C 1
ATOM 617 O O . CYS A 1 82 ? -21.179 -0.260 35.762 1.00 66.81 82 CYS A O 1
ATOM 619 N N . SER A 1 83 ? -21.611 0.658 33.758 1.00 71.56 83 SER A N 1
ATOM 620 C CA . SER A 1 83 ? -22.852 1.303 34.204 1.00 71.56 83 SER A CA 1
ATOM 621 C C . SER A 1 83 ? -23.901 0.315 34.727 1.00 71.56 83 SER A C 1
ATOM 623 O O . SER A 1 83 ? -24.658 0.639 35.640 1.00 71.56 83 SER A O 1
ATOM 625 N N . ASN A 1 84 ? -23.949 -0.897 34.165 1.00 70.25 84 ASN A N 1
ATOM 626 C CA . ASN A 1 84 ? -24.869 -1.934 34.616 1.00 70.25 84 ASN A CA 1
ATOM 627 C C . ASN A 1 84 ? -24.419 -2.541 35.947 1.00 70.25 84 ASN A C 1
ATOM 629 O O . ASN A 1 84 ? -25.259 -2.727 36.822 1.00 70.25 84 ASN A O 1
ATOM 633 N N . THR A 1 85 ? -23.121 -2.801 36.135 1.00 71.06 85 THR A N 1
ATOM 634 C CA . THR A 1 85 ? -22.589 -3.241 37.437 1.00 71.06 85 THR A CA 1
ATOM 635 C C . THR A 1 85 ? -22.826 -2.205 38.528 1.00 71.06 85 T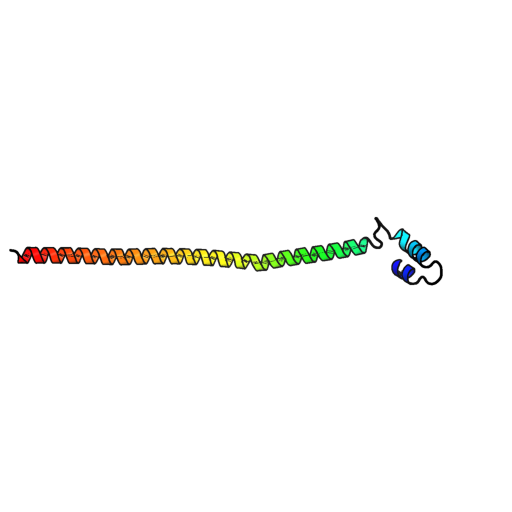HR A C 1
ATOM 637 O O . THR A 1 85 ? -23.302 -2.581 39.593 1.00 71.06 85 THR A O 1
ATOM 640 N N . ASP A 1 86 ? -22.608 -0.917 38.251 1.00 70.56 86 ASP A N 1
ATOM 641 C CA . ASP A 1 86 ? -22.834 0.150 39.234 1.00 70.56 86 ASP A CA 1
ATOM 642 C C . ASP A 1 86 ? -24.316 0.246 39.620 1.00 70.56 86 ASP A C 1
ATOM 644 O O . ASP A 1 86 ? -24.662 0.379 40.791 1.00 70.56 86 ASP A O 1
ATOM 648 N N . ARG A 1 87 ? -25.230 0.114 38.648 1.00 69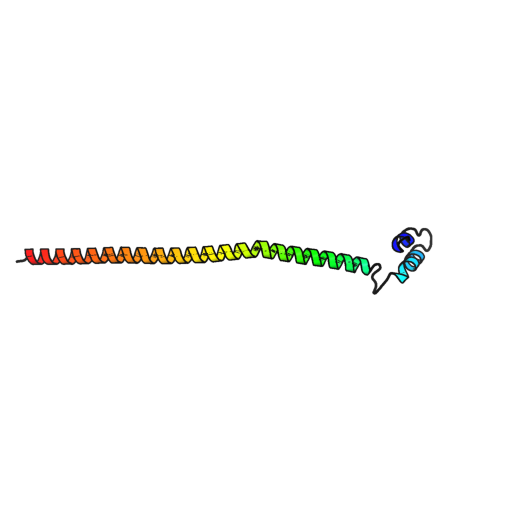.50 87 ARG A N 1
ATOM 649 C CA . ARG A 1 87 ? -26.678 0.079 38.914 1.00 69.50 87 ARG A CA 1
ATOM 650 C C . ARG A 1 87 ? -27.090 -1.126 39.754 1.00 69.50 87 ARG A C 1
ATOM 652 O O . ARG A 1 87 ? -27.887 -0.969 40.676 1.00 69.50 87 ARG A O 1
ATOM 659 N N . LEU A 1 88 ? -26.558 -2.308 39.448 1.00 73.19 88 LEU A N 1
ATOM 660 C CA . LEU A 1 88 ? -26.843 -3.530 40.202 1.00 73.19 88 LEU A CA 1
ATOM 661 C C . LEU A 1 88 ? -26.308 -3.438 41.637 1.00 73.19 88 LEU A C 1
ATOM 663 O O . LEU A 1 88 ? -27.026 -3.776 42.575 1.00 73.19 88 LEU A O 1
ATOM 667 N N . GLN A 1 89 ? -25.090 -2.921 41.817 1.00 75.12 89 GLN A N 1
ATOM 668 C CA . GLN A 1 89 ? -24.490 -2.711 43.136 1.00 75.12 89 GLN A CA 1
ATOM 669 C C . GLN A 1 89 ? -25.265 -1.676 43.960 1.00 75.12 89 GLN A C 1
ATOM 671 O O . GLN A 1 89 ? -25.572 -1.932 45.122 1.00 75.12 89 GLN A O 1
ATOM 676 N N . ASN A 1 90 ? -25.666 -0.555 43.355 1.00 74.00 90 ASN A N 1
ATOM 677 C CA . ASN A 1 90 ? -26.455 0.474 44.036 1.00 74.00 90 ASN A CA 1
ATOM 678 C C . ASN A 1 90 ? -27.859 -0.021 44.419 1.00 74.00 90 ASN A C 1
ATOM 680 O O . ASN A 1 90 ? -28.353 0.298 45.499 1.00 74.00 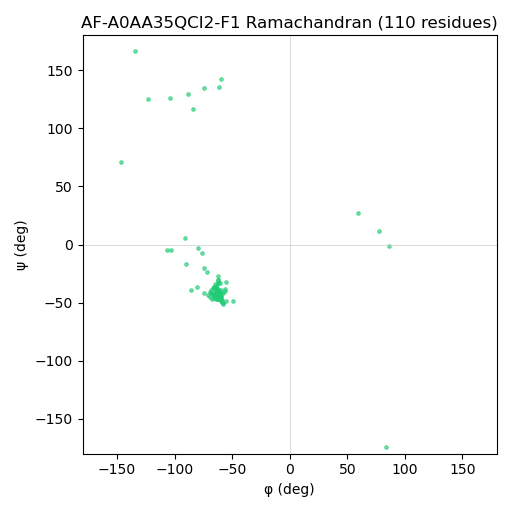90 ASN A O 1
ATOM 684 N N . SER A 1 91 ? -28.494 -0.843 43.575 1.00 76.88 91 SER A N 1
ATOM 685 C CA . SER A 1 91 ? -29.773 -1.479 43.912 1.00 76.88 91 SER A CA 1
ATOM 686 C C . SER A 1 91 ? -29.626 -2.427 45.104 1.00 76.88 91 SER A C 1
ATOM 688 O O . SER A 1 91 ? -30.419 -2.350 46.042 1.00 76.88 91 SER A O 1
ATOM 690 N N . ALA A 1 92 ? -28.595 -3.277 45.103 1.00 81.12 92 ALA A N 1
ATOM 691 C CA . ALA A 1 92 ? -28.334 -4.220 46.190 1.00 81.12 92 ALA A CA 1
ATOM 692 C C . ALA A 1 92 ? -28.015 -3.511 47.519 1.00 81.12 92 ALA A C 1
ATOM 694 O O . ALA A 1 92 ? -28.520 -3.915 48.566 1.00 81.12 92 ALA A O 1
ATOM 695 N N . LEU A 1 93 ? -27.241 -2.419 47.478 1.00 83.56 93 LEU A N 1
ATOM 696 C CA . LEU A 1 93 ? -26.976 -1.573 48.646 1.00 83.56 93 LEU A CA 1
ATOM 697 C C . LEU A 1 93 ? -28.263 -0.958 49.205 1.00 83.56 93 LEU A C 1
ATOM 699 O O . LEU A 1 93 ? -28.505 -1.042 50.405 1.00 83.56 93 LEU A O 1
ATOM 703 N N . SER A 1 94 ? -29.129 -0.421 48.342 1.00 81.38 94 SER A N 1
ATOM 704 C CA . SER A 1 94 ? -30.387 0.195 48.782 1.00 81.38 94 SER A CA 1
ATOM 705 C C . SER A 1 94 ? -31.365 -0.806 49.414 1.00 81.38 94 SER A C 1
ATOM 707 O O . SER A 1 94 ? -32.076 -0.471 50.362 1.00 81.38 94 SER A O 1
ATOM 709 N N . GLU A 1 95 ? -31.398 -2.054 48.935 1.00 89.88 95 GLU A N 1
ATOM 710 C CA . GLU A 1 95 ? -32.175 -3.117 49.580 1.00 89.88 95 GLU A CA 1
ATOM 711 C C . GLU A 1 95 ? -31.592 -3.507 50.937 1.00 89.88 95 GLU A C 1
ATOM 713 O O . GLU A 1 95 ? -32.343 -3.754 51.882 1.00 89.88 95 GLU A O 1
ATOM 718 N N . PHE A 1 96 ? -30.264 -3.559 51.048 1.00 89.38 96 PHE A N 1
ATOM 719 C CA . PHE A 1 96 ? -29.595 -3.875 52.303 1.00 89.38 96 PHE A CA 1
ATOM 720 C C . PHE A 1 96 ? -29.838 -2.793 53.361 1.00 89.38 96 PHE A C 1
ATOM 722 O O . PHE A 1 96 ? -30.176 -3.114 54.497 1.00 89.38 96 PHE A O 1
ATOM 729 N N . GLU A 1 97 ? -29.771 -1.517 52.980 1.00 89.69 97 GLU A N 1
ATOM 730 C CA . GLU A 1 97 ? -30.111 -0.393 53.860 1.00 89.69 97 GLU A CA 1
ATOM 731 C C . GLU A 1 97 ? -31.559 -0.463 54.353 1.00 89.69 97 GLU A C 1
ATOM 733 O O . GLU A 1 97 ? -31.817 -0.250 55.538 1.00 89.69 97 GLU A O 1
ATOM 738 N N . ARG A 1 98 ? -32.510 -0.822 53.480 1.00 90.31 98 ARG A N 1
ATOM 739 C CA . ARG A 1 98 ? -33.906 -1.038 53.893 1.00 90.31 98 ARG A CA 1
ATOM 740 C C . ARG A 1 98 ? -34.021 -2.164 54.913 1.00 90.31 98 ARG A C 1
ATOM 742 O O . ARG A 1 98 ? -34.697 -1.977 55.916 1.00 90.31 98 ARG A O 1
ATOM 749 N N . LYS A 1 99 ? -33.338 -3.290 54.688 1.00 92.94 99 LYS A N 1
ATOM 750 C CA . LYS A 1 99 ? -33.329 -4.428 55.623 1.00 92.94 99 LYS A CA 1
ATOM 751 C C . LYS A 1 99 ? -32.707 -4.073 56.972 1.00 92.94 99 LYS A C 1
ATOM 753 O O . LYS A 1 99 ? -33.211 -4.501 58.001 1.00 92.94 99 LYS A O 1
ATOM 758 N N . LEU A 1 100 ? -31.631 -3.286 56.986 1.00 92.88 100 LEU A N 1
ATOM 759 C CA . LEU A 1 100 ? -31.044 -2.794 58.234 1.00 92.88 100 LEU A CA 1
ATOM 760 C C . LEU A 1 100 ? -32.005 -1.872 58.978 1.00 92.88 100 LEU A C 1
ATOM 762 O O . LEU A 1 100 ? -32.089 -1.936 60.200 1.00 92.88 100 LEU A O 1
ATOM 766 N N . LYS A 1 101 ? -32.738 -1.031 58.245 1.00 92.69 101 LYS A N 1
ATOM 767 C CA . LYS A 1 101 ? -33.717 -0.128 58.838 1.00 92.69 101 LYS A CA 1
ATOM 768 C C . LYS A 1 101 ? -34.885 -0.891 59.464 1.00 92.69 101 LYS A C 1
ATOM 770 O O . LYS A 1 101 ? -35.200 -0.625 60.615 1.00 92.69 101 LYS A O 1
ATOM 775 N N . THR A 1 102 ? -35.447 -1.876 58.761 1.00 92.12 102 THR A N 1
ATOM 776 C CA . THR A 1 102 ? -36.510 -2.730 59.317 1.00 92.12 102 THR A CA 1
ATOM 777 C C . THR A 1 102 ? -36.012 -3.526 60.518 1.00 92.12 102 THR A C 1
ATOM 779 O O . THR A 1 102 ? -36.677 -3.569 61.538 1.00 92.12 102 THR A O 1
ATOM 782 N N . LEU A 1 103 ? -34.799 -4.086 60.443 1.00 92.50 103 LEU A N 1
ATOM 783 C CA . LEU A 1 103 ? -34.221 -4.839 61.556 1.00 92.50 103 LEU A CA 1
ATOM 784 C C . LEU A 1 103 ? -33.984 -3.951 62.785 1.00 92.50 103 LEU A C 1
ATOM 786 O O . LEU A 1 103 ? -34.164 -4.393 63.913 1.00 92.50 103 LEU A O 1
ATOM 790 N N . LYS A 1 104 ? -33.580 -2.696 62.573 1.00 92.38 104 LYS A N 1
ATOM 791 C CA . LYS A 1 104 ? -33.431 -1.722 63.654 1.00 92.38 104 LYS A CA 1
ATOM 792 C C . LYS A 1 104 ? -34.780 -1.399 64.304 1.00 92.38 104 LYS A C 1
ATOM 794 O O . LYS A 1 104 ? -34.853 -1.362 65.526 1.00 92.38 104 LYS A O 1
ATOM 799 N N . GLU A 1 105 ? -35.820 -1.191 63.499 1.00 91.25 105 GLU A N 1
ATOM 800 C CA . GLU A 1 105 ? -3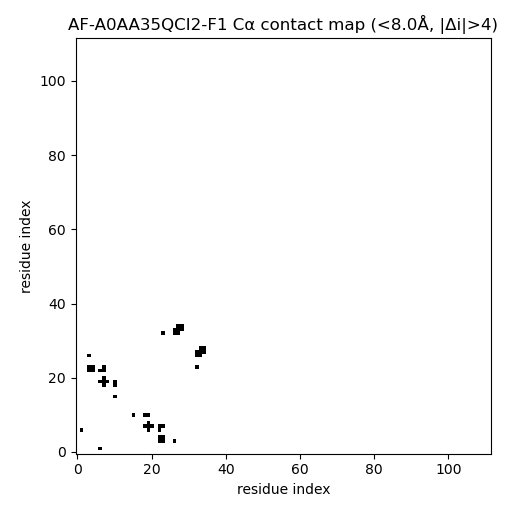7.189 -0.960 63.979 1.00 91.25 105 GLU A CA 1
ATOM 801 C C . GLU A 1 105 ? -37.717 -2.176 64.771 1.00 91.25 105 GLU A C 1
ATOM 803 O O . GLU A 1 105 ? -38.308 -2.000 65.834 1.00 91.25 105 GLU A O 1
ATOM 808 N N . ASP A 1 106 ? -37.422 -3.403 64.324 1.00 90.75 106 ASP A N 1
ATOM 809 C CA . ASP A 1 106 ? -37.790 -4.641 65.027 1.00 90.75 106 ASP A CA 1
ATOM 810 C C . ASP A 1 106 ? -37.058 -4.800 66.375 1.00 90.75 106 ASP A C 1
ATOM 812 O O . ASP A 1 106 ? -37.640 -5.285 67.345 1.00 90.75 106 ASP A O 1
ATOM 816 N N 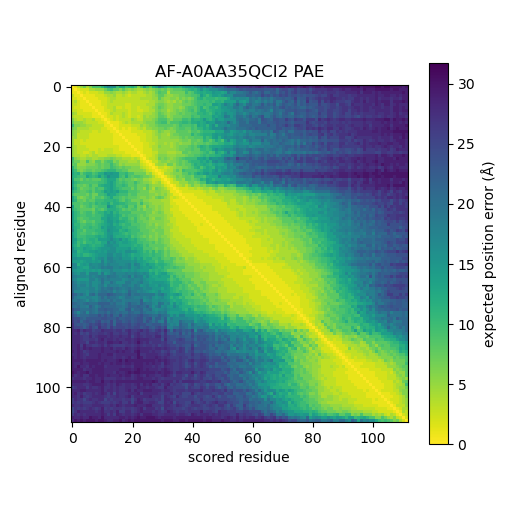. ILE A 1 107 ? -35.785 -4.390 66.457 1.00 90.19 107 ILE A N 1
ATOM 817 C CA . ILE A 1 107 ? -35.003 -4.418 67.706 1.00 90.19 107 ILE A CA 1
ATOM 818 C C . ILE A 1 107 ? -35.531 -3.376 68.699 1.00 90.19 107 ILE A C 1
ATOM 820 O O . ILE A 1 107 ? -35.733 -3.707 69.864 1.00 90.19 107 ILE A O 1
ATOM 824 N N . GLU A 1 108 ? -35.812 -2.149 68.250 1.00 87.50 108 GLU A N 1
ATOM 825 C CA . GLU A 1 108 ? -36.410 -1.109 69.103 1.00 87.50 108 GLU A CA 1
ATOM 826 C C . GLU A 1 108 ? -37.805 -1.520 69.615 1.00 87.50 108 GLU A C 1
ATOM 828 O O . GLU A 1 108 ? -38.177 -1.169 70.733 1.00 87.50 108 GLU A O 1
ATOM 833 N N . ALA A 1 109 ? -38.559 -2.311 68.845 1.00 84.38 109 ALA A N 1
ATOM 834 C CA . ALA A 1 109 ? -39.846 -2.866 69.269 1.00 84.38 109 ALA A CA 1
ATOM 835 C C . ALA A 1 109 ? -39.733 -4.022 70.285 1.00 84.38 109 ALA A C 1
ATOM 837 O O . ALA A 1 109 ? -40.713 -4.321 70.963 1.00 84.38 109 ALA A O 1
ATOM 838 N N . LEU A 1 110 ? -38.571 -4.680 70.385 1.00 78.56 110 LEU A N 1
ATOM 839 C CA . LEU A 1 110 ? -38.295 -5.761 71.343 1.00 78.56 110 LEU A CA 1
ATOM 840 C C . LEU A 1 110 ? -37.721 -5.261 72.680 1.00 78.56 110 LEU A C 1
ATOM 842 O O . LEU A 1 110 ? -37.726 -6.010 73.655 1.00 78.56 110 LEU A O 1
ATOM 846 N N . GLU A 1 111 ? -37.217 -4.025 72.732 1.00 63.19 111 GLU A N 1
ATOM 847 C CA . GLU A 1 111 ? -36.686 -3.388 73.950 1.00 63.19 111 GLU A CA 1
ATOM 848 C C . GLU A 1 111 ? -37.746 -2.584 74.745 1.00 63.19 111 GLU A C 1
ATOM 850 O O . GLU A 1 111 ? -37.411 -1.954 75.751 1.00 63.19 111 GLU A O 1
ATOM 855 N N . LEU A 1 112 ? -39.020 -2.637 74.328 1.00 51.44 112 LEU A N 1
ATOM 856 C CA . LEU A 1 112 ? -40.204 -2.034 74.970 1.00 51.44 112 LEU A CA 1
ATOM 857 C C . LEU A 1 112 ? -41.097 -3.103 75.617 1.00 51.44 112 LEU A C 1
ATOM 859 O O . LEU A 1 112 ? -41.610 -2.831 76.728 1.00 51.44 112 LEU A O 1
#

Mean predicted aligned error: 14.61 Å

Secondary structure (DSSP, 8-state):
---HHHHHHT--STTHHHHHHHHHGGG-BTTBS-HHHHHHHHHHHHHHHHHHHHHHHHHHHHHHHHHHHHHHHHHHHHHHHHHHHHHHHHHHHHHHHHHHHHHHHHHHHH--